Protein AF-A0A7S3KEE6-F1 (afdb_monomer_lite)

Organism: Euplotes crassus (NCBI:txid5936)

Sequence (171 aa):
MSDDPKAPPGLKLVFRTSGEILPNNDRTEKLMEIRLQEEARRKKEEEEKAILQEKEKKEKRKRDENKQRDKEQKEKMKAEEERKAILEKEERSRLKGKTNIISERLQKDISPSQYSLSGIEFDTKNIEIICIDLIKNQSLRCLHISRKRLTDKEGELLAKMLNKNVNLLKL

Foldseek 3Di:
DDDDDDDDPPPPPPPPPPDPPDPPDPVVVVVVVVVVVVVVVVVVVVVVVVVVVVVVVVVVVVVVVVVVVVVVVVVVVVVVVVVVVVVVVVVLVVLVVVLVVLLVCLQVLVDAQAEEPPPRADDLVSLLSNLVSQLPHQRHAEYHDPDYPDDPSSVVSNVVSVVRHPRHNYD

Secondary structure (DSSP, 8-state):
-------------------------HHHHHHHHHHHHHHHHHHHHHHHHHHHHHHHHHHHHHHHHHHHHHHHHHHHHHHHHHHHHHHHHHHHHHHHHHHHHHHHHHHTT---SEEE-TTPPPPHHHHHHHHHHHHH-SS--EEE--S----HHHHHHHHHHHHH-SS--B-

InterPro domains:
  IPR032675 Leucine-rich repeat domain superfamily [G3DSA:3.80.10.10] (97-171)

pLDDT: mean 77.75, std 12.55, range [43.31, 90.31]

Structure (mmCIF, N/CA/C/O backbone):
data_AF-A0A7S3KEE6-F1
#
_entry.id   AF-A0A7S3KEE6-F1
#
loop_
_atom_site.group_PDB
_atom_site.id
_atom_site.type_symbol
_atom_site.label_atom_id
_atom_site.label_alt_id
_atom_site.label_comp_id
_atom_site.label_asym_id
_atom_site.label_entity_id
_atom_site.label_seq_id
_atom_site.pdbx_PDB_ins_code
_atom_site.Cartn_x
_atom_site.Cartn_y
_atom_site.Cartn_z
_atom_site.occupancy
_atom_site.B_iso_or_equiv
_atom_site.auth_seq_id
_atom_site.auth_comp_id
_atom_site.auth_asym_id
_atom_site.auth_atom_id
_atom_site.pdbx_PDB_model_num
ATOM 1 N N . MET A 1 1 ? -18.437 -55.994 80.028 1.00 48.50 1 MET A N 1
ATOM 2 C CA . MET A 1 1 ? -17.452 -55.027 80.552 1.00 48.50 1 MET A CA 1
ATOM 3 C C . MET A 1 1 ? -17.116 -54.117 79.383 1.00 48.50 1 MET A C 1
ATOM 5 O O . MET A 1 1 ? -16.603 -54.620 78.400 1.00 48.50 1 MET A O 1
ATOM 9 N N . SER A 1 2 ? -17.547 -52.866 79.329 1.00 43.31 2 SER A N 1
ATOM 10 C CA . SER A 1 2 ? -17.701 -51.941 80.447 1.00 43.31 2 SER A CA 1
ATOM 11 C C . SER A 1 2 ? -18.854 -50.977 80.191 1.00 43.31 2 SER A C 1
ATOM 13 O O . SER A 1 2 ? -18.960 -50.396 79.112 1.00 43.31 2 SER A O 1
ATOM 15 N N . ASP A 1 3 ? -19.708 -50.874 81.202 1.00 48.44 3 ASP A N 1
ATOM 16 C CA . ASP A 1 3 ? -20.612 -49.762 81.454 1.00 48.44 3 ASP A CA 1
ATOM 17 C C . ASP A 1 3 ? -19.824 -48.464 81.644 1.00 48.44 3 ASP A C 1
ATOM 19 O O . ASP A 1 3 ? -18.768 -48.494 82.271 1.00 48.44 3 ASP A O 1
ATOM 23 N N . ASP A 1 4 ? -20.364 -47.351 81.142 1.00 51.56 4 ASP A N 1
ATOM 24 C CA . ASP A 1 4 ? -20.223 -46.013 81.732 1.00 51.56 4 ASP A CA 1
ATOM 25 C C . ASP A 1 4 ? -21.237 -45.030 81.089 1.00 51.56 4 ASP A C 1
ATOM 27 O O . ASP A 1 4 ? -21.803 -45.318 80.031 1.00 51.56 4 ASP A O 1
ATOM 31 N N . PRO A 1 5 ? -21.605 -43.924 81.766 1.00 51.41 5 PRO A N 1
ATOM 32 C CA . PRO A 1 5 ? -22.959 -43.785 82.296 1.00 51.41 5 PRO A CA 1
ATOM 33 C C . PRO A 1 5 ? -23.892 -42.870 81.492 1.00 51.41 5 PRO A C 1
ATOM 35 O O . PRO A 1 5 ? -23.514 -41.898 80.839 1.00 51.41 5 PRO A O 1
ATOM 38 N N . LYS A 1 6 ? -25.183 -43.169 81.639 1.00 51.03 6 LYS A N 1
ATOM 39 C CA . LYS A 1 6 ? -26.331 -42.445 81.093 1.00 51.03 6 LYS A CA 1
ATOM 40 C C . LYS A 1 6 ? -26.494 -41.099 81.817 1.00 51.03 6 LYS A C 1
ATOM 42 O O . LYS A 1 6 ? -26.964 -41.056 82.951 1.00 51.03 6 LYS A O 1
ATOM 47 N N . ALA A 1 7 ? -26.111 -40.002 81.163 1.00 52.34 7 ALA A N 1
ATOM 48 C CA . ALA A 1 7 ? -26.390 -38.647 81.640 1.00 52.34 7 ALA A CA 1
ATOM 49 C C . ALA A 1 7 ? -27.915 -38.382 81.681 1.00 52.34 7 ALA A C 1
ATOM 51 O O . ALA A 1 7 ? -28.637 -38.845 80.789 1.00 52.34 7 ALA A O 1
ATOM 52 N N . PRO A 1 8 ? -28.437 -37.659 82.690 1.00 61.47 8 PRO A N 1
ATOM 53 C CA . PRO A 1 8 ? -29.868 -37.407 82.817 1.00 61.47 8 PRO A CA 1
ATOM 54 C C . PRO A 1 8 ? -30.363 -36.474 81.699 1.00 61.47 8 PRO A C 1
ATOM 56 O O . PRO A 1 8 ? -29.618 -35.597 81.250 1.00 61.47 8 PRO A O 1
ATOM 59 N N . PRO A 1 9 ? -31.619 -36.621 81.239 1.00 56.53 9 PRO A N 1
ATOM 60 C CA . PRO A 1 9 ? -32.180 -35.748 80.221 1.00 56.53 9 PRO A CA 1
ATOM 61 C C . PRO A 1 9 ? -32.365 -34.350 80.814 1.00 56.53 9 PRO A C 1
ATOM 63 O O . PRO A 1 9 ? -33.313 -34.084 81.551 1.00 56.53 9 PRO A O 1
ATOM 66 N N . GLY A 1 10 ? -31.434 -33.450 80.498 1.00 49.75 10 GLY A N 1
ATOM 67 C CA . GLY A 1 10 ? -31.585 -32.030 80.774 1.00 49.75 10 GLY A CA 1
ATOM 68 C C . GLY A 1 10 ? -32.871 -31.526 80.125 1.00 49.75 10 GLY A C 1
ATOM 69 O O . GLY A 1 10 ? -33.064 -31.676 78.916 1.00 49.75 10 GLY A O 1
ATOM 70 N N . LEU A 1 11 ? -33.756 -30.948 80.937 1.00 52.84 11 LEU A N 1
ATOM 71 C CA . LEU A 1 11 ? -34.915 -30.195 80.476 1.00 52.84 11 LEU A CA 1
ATOM 72 C C . LEU A 1 11 ? -34.445 -29.141 79.467 1.00 52.84 11 LEU A C 1
ATOM 74 O O . LEU A 1 11 ? -33.905 -28.100 79.839 1.00 52.84 11 LEU A O 1
ATOM 78 N N . LYS A 1 12 ? -34.664 -29.398 78.174 1.00 50.34 12 LYS A N 1
ATOM 79 C CA . LYS A 1 12 ? -34.646 -28.342 77.163 1.00 50.34 12 LYS A CA 1
ATOM 80 C C . LYS A 1 12 ? -35.827 -27.432 77.475 1.00 50.34 12 LYS A C 1
ATOM 82 O O . LYS A 1 12 ? -36.959 -27.729 77.100 1.00 50.34 12 LYS A O 1
ATOM 87 N N . LEU A 1 13 ? -35.554 -26.344 78.189 1.00 50.16 13 LEU A N 1
ATOM 88 C CA . LEU A 1 13 ? -36.435 -25.188 78.291 1.00 50.16 13 LEU A CA 1
ATOM 89 C C . LEU A 1 13 ? -36.645 -24.645 76.877 1.00 50.16 13 LEU A C 1
ATOM 91 O O . LEU A 1 13 ? -35.890 -23.815 76.377 1.00 50.16 13 LEU A O 1
ATOM 95 N N . VAL A 1 14 ? -37.674 -25.159 76.207 1.00 51.47 14 VAL A N 1
ATOM 96 C CA . VAL A 1 14 ? -38.258 -24.503 75.047 1.00 51.47 14 VAL A CA 1
ATOM 97 C C . VAL A 1 14 ? -38.991 -23.298 75.615 1.00 51.47 14 VAL A C 1
ATOM 99 O O . VAL A 1 14 ? -40.169 -23.381 75.962 1.00 51.47 14 VAL A O 1
ATOM 102 N N . PHE A 1 15 ? -38.275 -22.187 75.775 1.00 43.44 15 PHE A N 1
ATOM 103 C CA . PHE A 1 15 ? -38.909 -20.888 75.924 1.00 43.44 15 PHE A CA 1
ATOM 104 C C . PHE A 1 15 ? -39.706 -20.655 74.641 1.00 43.44 15 PHE A C 1
ATOM 106 O O . PHE A 1 15 ? -39.185 -20.173 73.638 1.00 43.44 15 PHE A O 1
ATOM 113 N N . ARG A 1 16 ? -40.977 -21.068 74.649 1.00 45.03 16 ARG A N 1
ATOM 114 C CA . ARG A 1 16 ? -41.962 -20.522 73.727 1.00 45.03 16 ARG A CA 1
ATOM 115 C C . ARG A 1 16 ? -41.969 -19.039 74.033 1.00 45.03 16 ARG A C 1
ATOM 117 O O . ARG A 1 16 ? -42.389 -18.650 75.119 1.00 45.03 16 ARG A O 1
ATOM 124 N N . THR A 1 17 ? -41.439 -18.243 73.113 1.00 53.00 17 THR A N 1
ATOM 125 C CA . THR A 1 17 ? -41.636 -16.799 73.094 1.00 53.00 17 THR A CA 1
ATOM 126 C C . THR A 1 17 ? -43.131 -16.580 73.231 1.00 53.00 17 THR A C 1
ATOM 128 O O . THR A 1 17 ? -43.895 -16.876 72.312 1.00 53.00 17 THR A O 1
ATOM 131 N N . SER A 1 18 ? -43.551 -16.195 74.430 1.00 48.91 18 SER A N 1
ATOM 132 C CA . SER A 1 18 ? -44.905 -15.783 74.730 1.00 48.91 18 SER A CA 1
ATOM 133 C C . SER A 1 18 ? -45.191 -14.616 73.802 1.00 48.91 18 SER A C 1
ATOM 135 O O . SER A 1 18 ? -44.702 -13.512 74.031 1.00 48.91 18 SER A O 1
ATOM 137 N N . GLY A 1 19 ? -45.899 -14.890 72.706 1.00 52.66 19 GLY A N 1
ATOM 138 C CA . GLY A 1 19 ? -46.503 -13.836 71.914 1.00 52.66 19 GLY A CA 1
ATOM 139 C C . GLY A 1 19 ? -47.363 -13.038 72.877 1.00 52.66 19 GLY A C 1
ATOM 140 O O . GLY A 1 19 ? -48.195 -13.622 73.571 1.00 52.66 19 GLY A O 1
ATOM 141 N N . GLU A 1 20 ? -47.089 -11.743 72.995 1.00 52.56 20 GLU A N 1
ATOM 142 C CA . GLU A 1 20 ? -47.933 -10.814 73.731 1.00 52.56 20 GLU A CA 1
ATOM 143 C C . GLU A 1 20 ? -49.353 -10.944 73.169 1.00 52.56 20 GLU A C 1
ATOM 145 O O . GLU A 1 20 ? -49.656 -10.442 72.086 1.00 52.56 20 GLU A O 1
ATOM 150 N N . ILE A 1 21 ? -50.219 -11.682 73.868 1.00 57.97 21 ILE A N 1
ATOM 151 C CA . ILE A 1 21 ? -51.639 -11.740 73.536 1.00 57.97 21 ILE A CA 1
ATOM 152 C C . ILE A 1 21 ? -52.213 -10.415 74.019 1.00 57.97 21 ILE A C 1
ATOM 154 O O . ILE A 1 21 ? -52.554 -10.230 75.187 1.00 57.97 21 ILE A O 1
ATOM 158 N N . LEU A 1 22 ? -52.215 -9.465 73.096 1.00 56.94 22 LEU A N 1
ATOM 159 C CA . LEU A 1 22 ? -52.848 -8.168 73.225 1.00 56.94 22 LEU A CA 1
ATOM 160 C C . LEU A 1 22 ? -54.359 -8.367 73.486 1.00 56.94 22 LEU A C 1
ATOM 162 O O . LEU A 1 22 ? -54.984 -9.184 72.810 1.00 56.94 22 LEU A O 1
ATOM 166 N N . PRO A 1 23 ? -54.969 -7.657 74.453 1.00 57.62 23 PRO A N 1
ATOM 167 C CA . PRO A 1 23 ? -56.402 -7.769 74.719 1.00 57.62 23 PRO A CA 1
ATOM 168 C C . PRO A 1 23 ? -57.221 -7.350 73.483 1.00 57.62 23 PRO A C 1
ATOM 170 O O . PRO A 1 23 ? -56.927 -6.314 72.878 1.00 57.62 23 PRO A O 1
ATOM 173 N N . ASN A 1 24 ? -58.237 -8.148 73.118 1.00 57.09 24 ASN A N 1
ATOM 174 C CA . ASN A 1 24 ? -59.149 -7.927 71.982 1.00 57.09 24 ASN A CA 1
ATOM 175 C C . ASN A 1 24 ? -60.026 -6.680 72.204 1.00 57.09 24 ASN A C 1
ATOM 177 O O . ASN A 1 24 ? -61.178 -6.785 72.612 1.00 57.09 24 ASN A O 1
ATOM 181 N N . ASN A 1 25 ? -59.458 -5.504 71.950 1.00 65.62 25 ASN A N 1
ATOM 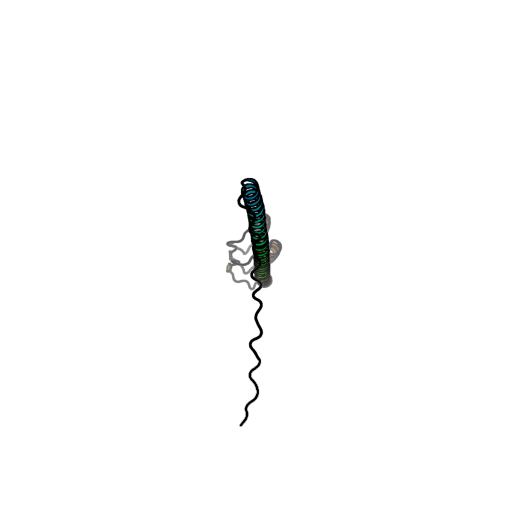182 C CA . ASN A 1 25 ? -60.138 -4.213 71.902 1.00 65.62 25 ASN A CA 1
ATOM 183 C C . ASN A 1 25 ? -59.865 -3.566 70.532 1.00 65.62 25 ASN A C 1
ATOM 185 O O . ASN A 1 25 ? -58.762 -3.698 69.999 1.00 65.62 25 ASN A O 1
ATOM 189 N N . ASP A 1 26 ? -60.801 -2.768 70.008 1.00 65.75 26 ASP A N 1
ATOM 190 C CA . ASP A 1 26 ? -60.683 -2.071 68.704 1.00 65.75 26 ASP A CA 1
ATOM 191 C C . ASP A 1 26 ? -59.389 -1.244 68.553 1.00 65.75 26 ASP A C 1
ATOM 193 O O . ASP A 1 26 ? -58.887 -0.983 67.458 1.00 65.75 26 ASP A O 1
ATOM 197 N N . ARG A 1 27 ? -58.831 -0.791 69.680 1.00 61.06 27 ARG A N 1
ATOM 198 C CA . ARG A 1 27 ? -57.597 0.002 69.739 1.00 61.06 27 ARG A CA 1
ATOM 199 C C . ARG A 1 27 ? -56.352 -0.833 69.430 1.00 61.06 27 ARG A C 1
ATOM 201 O O . ARG A 1 27 ? -55.376 -0.298 68.911 1.00 61.06 27 ARG A O 1
ATOM 208 N N . THR A 1 28 ? -56.389 -2.120 69.751 1.00 63.25 28 THR A N 1
ATOM 209 C CA . THR A 1 28 ? -55.297 -3.078 69.573 1.00 63.25 28 THR A CA 1
ATOM 210 C C . THR A 1 28 ? -55.276 -3.657 68.161 1.00 63.25 28 THR A C 1
ATOM 212 O O . THR A 1 28 ? -54.200 -3.860 67.601 1.00 63.25 28 THR A O 1
ATOM 215 N N . GLU A 1 29 ? -56.450 -3.804 67.547 1.00 67.94 29 GLU A N 1
ATOM 216 C CA . GLU A 1 29 ? -56.614 -4.197 66.144 1.00 67.94 29 GLU A CA 1
ATOM 217 C C . GLU A 1 29 ? -56.067 -3.115 65.193 1.00 67.94 29 GLU A C 1
ATOM 219 O O . GLU A 1 29 ? -55.221 -3.398 64.344 1.00 67.94 29 GLU A O 1
ATOM 224 N N . LYS A 1 30 ? -56.397 -1.839 65.450 1.00 72.00 30 LYS A N 1
ATOM 225 C CA . LYS A 1 30 ? -55.816 -0.689 64.727 1.00 72.00 30 LYS A CA 1
ATOM 226 C C . LYS A 1 30 ? -54.298 -0.576 64.891 1.00 72.00 30 LYS A C 1
ATOM 228 O O . LYS A 1 30 ? -53.603 -0.181 63.959 1.00 72.00 30 LYS A O 1
ATOM 233 N N . LEU A 1 31 ? -53.759 -0.916 66.066 1.00 69.44 31 LEU A N 1
ATOM 234 C CA . LEU A 1 31 ? -52.312 -0.887 66.309 1.00 69.44 31 LEU A CA 1
ATOM 235 C C . 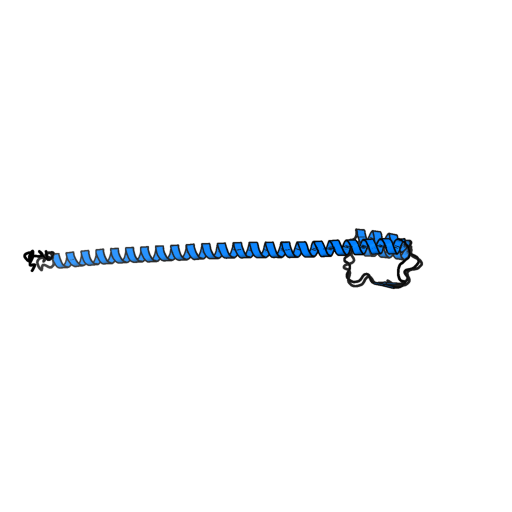LEU A 1 31 ? -51.579 -1.988 65.524 1.00 69.44 31 LEU A C 1
ATOM 237 O O . 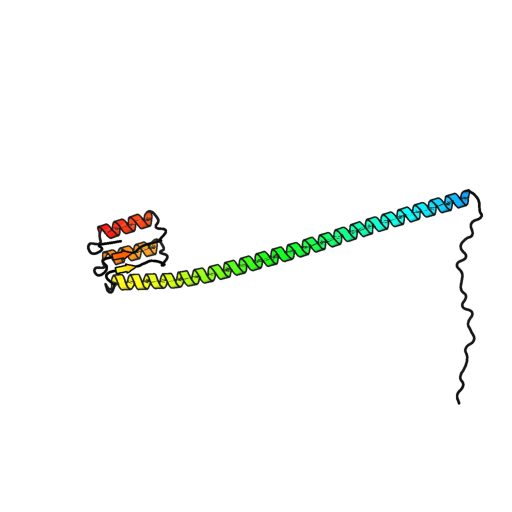LEU A 1 31 ? -50.465 -1.765 65.046 1.00 69.44 31 LEU A O 1
ATOM 241 N N . MET A 1 32 ? -52.201 -3.165 65.384 1.00 70.25 32 MET A N 1
ATOM 242 C CA . MET A 1 32 ? -51.673 -4.252 64.561 1.00 70.25 32 MET A CA 1
ATOM 243 C C . MET A 1 32 ? -51.755 -3.938 63.067 1.00 70.25 32 MET A C 1
ATOM 245 O O . MET A 1 32 ? -50.773 -4.177 62.374 1.00 70.25 32 MET A O 1
ATOM 249 N N . GLU A 1 33 ? -52.842 -3.336 62.574 1.00 77.81 33 GLU A N 1
ATOM 250 C CA . GLU A 1 33 ? -52.929 -2.894 61.172 1.00 77.81 33 GLU A CA 1
ATOM 251 C C . GLU A 1 33 ? -51.861 -1.855 60.816 1.00 77.81 33 GLU A C 1
ATOM 253 O O . GLU A 1 33 ? -51.233 -1.958 59.762 1.00 77.81 33 GLU A O 1
ATOM 258 N N . ILE A 1 34 ? -51.601 -0.888 61.703 1.00 80.75 34 ILE A N 1
ATOM 259 C CA . ILE A 1 34 ? -50.546 0.115 61.496 1.00 80.75 34 ILE A CA 1
ATOM 260 C C . ILE A 1 34 ? -49.170 -0.558 61.431 1.00 80.75 34 ILE A C 1
ATOM 262 O O . ILE A 1 34 ? -48.403 -0.275 60.513 1.00 80.75 34 ILE A O 1
ATOM 266 N N . ARG A 1 35 ? -48.868 -1.490 62.349 1.00 76.38 35 ARG A N 1
ATOM 267 C CA . ARG A 1 35 ? -47.609 -2.258 62.317 1.00 76.38 35 ARG A CA 1
ATOM 268 C C . ARG A 1 35 ? -47.481 -3.084 61.041 1.00 76.38 35 ARG A C 1
ATOM 270 O O . ARG A 1 35 ? -46.420 -3.073 60.428 1.00 76.38 35 ARG A O 1
ATOM 277 N N . LEU A 1 36 ? -48.557 -3.743 60.612 1.00 79.44 36 LEU A N 1
ATOM 278 C CA . LEU A 1 36 ? -48.572 -4.560 59.399 1.00 79.44 36 LEU A CA 1
ATOM 279 C C . LEU A 1 36 ? -48.360 -3.703 58.138 1.00 79.44 36 LEU A C 1
ATOM 281 O O . LEU A 1 36 ? -47.628 -4.102 57.232 1.00 79.44 36 LEU A O 1
ATOM 285 N N . GLN A 1 37 ? -48.950 -2.503 58.083 1.00 80.44 37 GLN A N 1
ATOM 286 C CA . GLN A 1 37 ? -48.739 -1.545 56.992 1.00 80.44 37 GLN A CA 1
ATOM 287 C C . GLN A 1 37 ? -47.321 -0.963 56.984 1.00 80.44 37 GLN A C 1
ATOM 289 O O . GLN A 1 37 ? -46.742 -0.779 55.910 1.00 80.44 37 GLN A O 1
ATOM 294 N N . GLU A 1 38 ? -46.744 -0.686 58.154 1.00 79.62 38 GLU A N 1
ATOM 295 C CA . GLU A 1 38 ? -45.380 -0.170 58.271 1.00 79.62 38 GLU A CA 1
ATOM 296 C C . GLU A 1 38 ? -44.340 -1.235 57.878 1.00 79.62 38 GLU A C 1
ATOM 298 O O . GLU A 1 38 ? -43.403 -0.943 57.132 1.00 79.62 38 GLU A O 1
ATOM 303 N N . GLU A 1 39 ? -44.546 -2.495 58.278 1.00 78.06 39 GLU A N 1
ATOM 304 C CA . GLU A 1 39 ? -43.719 -3.633 57.854 1.00 78.06 39 GLU A CA 1
ATOM 305 C C . GLU A 1 39 ? -43.847 -3.904 56.348 1.00 78.06 39 GLU A C 1
ATOM 307 O O . GLU A 1 39 ? -42.847 -4.150 55.669 1.00 78.06 39 GLU A O 1
ATOM 312 N N . ALA A 1 40 ? -45.062 -3.799 55.797 1.00 81.75 40 ALA A N 1
ATOM 313 C CA . ALA A 1 40 ? -45.300 -3.939 54.364 1.00 81.75 40 ALA A CA 1
ATOM 314 C C . ALA A 1 40 ? -44.656 -2.805 53.546 1.00 81.75 40 ALA A C 1
ATOM 316 O O . ALA A 1 40 ? -44.141 -3.063 52.457 1.00 81.75 40 ALA A O 1
ATOM 317 N N . ARG A 1 41 ? -44.636 -1.562 54.055 1.00 82.06 41 ARG A N 1
ATOM 318 C CA . ARG A 1 41 ? -43.893 -0.453 53.425 1.00 82.06 41 ARG A CA 1
ATOM 319 C C . ARG A 1 41 ? -42.389 -0.684 53.474 1.00 82.06 41 ARG A C 1
ATOM 321 O O . ARG A 1 41 ? -41.741 -0.540 52.442 1.00 82.06 41 ARG A O 1
ATOM 328 N N . ARG A 1 42 ? -41.842 -1.101 54.620 1.00 84.12 42 ARG A N 1
ATOM 329 C CA . ARG A 1 42 ? -40.405 -1.395 54.750 1.00 84.12 42 ARG A CA 1
ATOM 330 C C . ARG A 1 42 ? -39.953 -2.522 53.823 1.00 84.12 42 ARG A C 1
ATOM 332 O O . ARG A 1 42 ? -38.948 -2.356 53.140 1.00 84.12 42 ARG A O 1
ATOM 339 N N . LYS A 1 43 ? -40.720 -3.614 53.722 1.00 83.31 43 LYS A N 1
ATOM 340 C CA . LYS A 1 43 ? -40.419 -4.710 52.782 1.00 83.31 43 LYS A CA 1
ATOM 341 C C . LYS A 1 43 ? -40.446 -4.259 51.321 1.00 83.31 43 LYS A C 1
ATOM 343 O O . LYS A 1 43 ? -39.545 -4.617 50.572 1.00 83.31 43 LYS A O 1
ATOM 348 N N . LYS A 1 44 ? -41.425 -3.437 50.923 1.00 84.31 44 LYS A N 1
ATOM 349 C CA . LYS A 1 44 ? -41.487 -2.883 49.558 1.00 84.31 44 LYS A CA 1
ATOM 350 C C . LYS A 1 44 ? -40.303 -1.962 49.248 1.00 84.31 44 LYS A C 1
ATOM 352 O O . LYS A 1 44 ? -39.733 -2.057 48.167 1.00 84.31 44 LYS A O 1
ATOM 357 N N . GLU A 1 45 ? -39.905 -1.110 50.193 1.00 84.31 45 GLU A N 1
ATOM 358 C CA . GLU A 1 45 ? -38.747 -0.220 50.029 1.00 84.31 45 GLU A CA 1
ATOM 359 C C . GLU A 1 45 ? -37.412 -0.989 49.975 1.00 84.31 45 GLU A C 1
ATOM 361 O O . GLU A 1 45 ? -36.504 -0.597 49.239 1.00 84.31 45 GLU A O 1
ATOM 366 N N . GLU A 1 46 ? -37.271 -2.089 50.722 1.00 84.31 46 GLU A N 1
ATOM 367 C CA . GLU A 1 46 ? -36.103 -2.975 50.630 1.00 84.31 46 GLU A CA 1
ATOM 368 C C . GLU A 1 46 ? -36.062 -3.760 49.314 1.00 84.31 46 GLU A C 1
ATOM 370 O O . GLU A 1 46 ? -34.999 -3.836 48.695 1.00 84.31 46 GLU A O 1
ATOM 375 N N . GLU A 1 47 ? -37.196 -4.286 48.842 1.00 83.81 47 GLU A N 1
ATOM 376 C CA . GLU A 1 47 ? -37.279 -4.958 47.539 1.00 83.81 47 GLU A CA 1
ATOM 377 C C . GLU A 1 47 ? -36.970 -3.999 46.383 1.00 83.81 47 GLU A C 1
ATOM 379 O O . GLU A 1 47 ? -36.179 -4.341 45.502 1.00 83.81 47 GLU A O 1
ATOM 384 N N . GLU A 1 48 ? -37.499 -2.770 46.395 1.00 83.75 48 GLU A N 1
ATOM 385 C CA . GLU A 1 48 ? -37.163 -1.767 45.376 1.00 83.75 48 GLU A CA 1
ATOM 386 C C . GLU A 1 48 ? -35.673 -1.408 45.387 1.00 83.75 48 GLU A C 1
ATOM 388 O O . GLU A 1 48 ? -35.047 -1.327 44.324 1.00 83.75 48 GLU A O 1
ATOM 393 N N . LYS A 1 49 ? -35.067 -1.250 46.572 1.00 86.31 49 LYS A N 1
ATOM 394 C CA . LYS A 1 49 ? -33.621 -1.002 46.696 1.00 86.31 49 LYS A CA 1
ATOM 395 C C . LYS A 1 49 ? -32.797 -2.186 46.196 1.00 86.31 49 LYS A C 1
ATOM 397 O O . LYS A 1 49 ? -31.799 -1.968 45.507 1.00 86.31 49 LYS A O 1
ATOM 402 N N . ALA A 1 50 ? -33.206 -3.420 46.487 1.00 86.75 50 ALA A N 1
ATOM 403 C CA . ALA A 1 50 ? -32.528 -4.619 46.002 1.00 86.75 50 ALA A CA 1
ATOM 404 C C . ALA A 1 50 ? -32.600 -4.728 44.470 1.00 86.75 50 ALA A C 1
ATOM 406 O O . ALA A 1 50 ? -31.576 -4.941 43.817 1.00 86.75 50 ALA A O 1
ATOM 407 N N . ILE A 1 51 ? -33.776 -4.484 43.881 1.00 88.38 51 ILE A N 1
ATOM 408 C CA . ILE A 1 51 ? -33.981 -4.500 42.425 1.00 88.38 51 ILE A CA 1
ATOM 409 C C . ILE A 1 51 ? -33.152 -3.405 41.742 1.00 88.38 51 ILE A C 1
ATOM 411 O O . ILE A 1 51 ? -32.540 -3.651 40.697 1.00 88.38 51 ILE A O 1
ATOM 415 N N . LEU A 1 52 ? -33.098 -2.200 42.319 1.00 86.38 52 LEU A N 1
ATOM 416 C CA . LEU A 1 52 ? -32.308 -1.096 41.775 1.00 86.38 52 LEU A CA 1
ATOM 417 C C . LEU A 1 52 ? -30.803 -1.404 41.821 1.00 86.38 52 LEU A C 1
ATOM 419 O O . LEU A 1 52 ? -30.113 -1.241 40.813 1.00 86.38 52 LEU A O 1
ATOM 423 N N . GLN A 1 53 ? -30.303 -1.931 42.943 1.00 85.19 53 GLN A N 1
ATOM 424 C CA . GLN A 1 53 ? -28.899 -2.333 43.081 1.00 85.19 53 GLN A CA 1
ATOM 425 C C . GLN A 1 53 ? -28.522 -3.490 42.144 1.00 85.19 53 GLN A C 1
ATOM 427 O O . GLN A 1 53 ? -27.411 -3.519 41.607 1.00 85.19 53 GLN A O 1
ATOM 432 N N . GLU A 1 54 ? -29.424 -4.448 41.920 1.00 87.56 54 GLU A N 1
ATOM 433 C CA . GLU A 1 54 ? -29.186 -5.552 40.991 1.00 87.56 54 GLU A CA 1
ATOM 434 C C . GLU A 1 54 ? -29.142 -5.070 39.533 1.00 87.56 54 GLU A C 1
ATOM 436 O O . GLU A 1 54 ? -28.257 -5.481 38.772 1.00 87.56 54 GLU A O 1
ATOM 441 N N . LYS A 1 55 ? -30.038 -4.149 39.147 1.00 90.19 55 LYS A N 1
ATOM 442 C CA . LYS A 1 55 ? -30.016 -3.502 37.825 1.00 90.19 55 LYS A CA 1
ATOM 443 C C . LYS A 1 55 ? -28.712 -2.737 37.600 1.00 90.19 55 LYS A C 1
ATOM 445 O O . LYS A 1 55 ? -28.083 -2.929 36.561 1.00 90.19 55 LYS A O 1
ATOM 450 N N . GLU A 1 56 ? -28.258 -1.954 38.577 1.00 87.00 56 GLU A N 1
ATOM 451 C CA . GLU A 1 56 ? -27.026 -1.162 38.458 1.00 87.00 56 GLU A CA 1
ATOM 452 C C . GLU A 1 56 ? -25.770 -2.051 38.347 1.00 87.00 56 GLU A C 1
ATOM 454 O O . GLU A 1 56 ? -24.881 -1.797 37.529 1.00 87.00 56 GLU A O 1
ATOM 459 N N . LYS A 1 57 ? -25.713 -3.158 39.105 1.00 87.62 57 LYS A N 1
ATOM 460 C CA . LYS A 1 57 ? -24.630 -4.156 39.002 1.00 87.62 57 LYS A CA 1
ATOM 461 C C . LYS A 1 57 ? -24.628 -4.868 37.648 1.00 87.62 57 LYS A C 1
ATOM 463 O O . LYS A 1 57 ? -23.558 -5.070 37.071 1.00 87.62 57 LYS A O 1
ATOM 468 N N . LYS A 1 58 ? -25.802 -5.242 37.123 1.00 87.94 58 LYS A N 1
ATOM 469 C CA . LYS A 1 58 ? -25.936 -5.845 35.785 1.00 87.94 58 LYS A CA 1
ATOM 470 C C . LYS A 1 58 ? -25.513 -4.873 34.684 1.00 87.94 58 LYS A C 1
ATOM 472 O O . LYS A 1 58 ? -24.848 -5.290 33.738 1.00 87.94 58 LYS A O 1
ATOM 477 N N . GLU A 1 59 ? -25.854 -3.592 34.805 1.00 87.94 59 GLU A N 1
ATOM 478 C CA . GLU A 1 59 ? -25.476 -2.583 33.813 1.00 87.94 59 GLU A CA 1
ATOM 479 C C . GLU A 1 59 ? -23.968 -2.292 33.825 1.00 87.94 59 GLU A C 1
ATOM 481 O O . GLU A 1 59 ? -23.352 -2.235 32.759 1.00 87.94 59 GLU A O 1
ATOM 486 N N . LYS A 1 60 ? -23.345 -2.197 35.011 1.00 88.62 60 LYS A N 1
ATOM 487 C CA . LYS A 1 60 ? -21.881 -2.063 35.140 1.00 88.62 60 LYS A CA 1
ATOM 488 C C . LYS A 1 60 ? -21.144 -3.233 34.485 1.00 88.62 60 LYS A C 1
ATOM 490 O O . LYS A 1 60 ? -20.295 -2.995 33.633 1.00 88.62 60 LYS A O 1
ATOM 495 N N . ARG A 1 61 ? -21.545 -4.480 34.770 1.00 86.81 61 ARG A N 1
ATOM 496 C CA . ARG A 1 61 ? -20.946 -5.678 34.145 1.00 86.81 61 ARG A CA 1
ATOM 497 C C . ARG A 1 61 ? -21.041 -5.654 32.618 1.00 86.81 61 ARG A C 1
ATOM 499 O O . ARG A 1 61 ? -20.041 -5.882 31.949 1.00 86.81 61 ARG A O 1
ATOM 506 N N . LYS A 1 62 ? -22.207 -5.302 32.062 1.00 87.75 62 LYS A N 1
ATOM 507 C CA . LYS A 1 62 ? -22.386 -5.185 30.603 1.00 87.75 62 LYS A CA 1
ATOM 508 C C . LYS A 1 62 ? -21.509 -4.092 29.987 1.00 87.75 62 LYS A C 1
ATOM 510 O O . LYS A 1 62 ? -20.967 -4.283 28.900 1.00 87.75 62 LYS A O 1
ATOM 515 N N . ARG A 1 63 ? -21.362 -2.943 30.658 1.00 86.00 63 ARG A N 1
ATOM 516 C CA . ARG A 1 63 ? -20.484 -1.856 30.191 1.00 86.00 63 ARG A CA 1
ATOM 517 C C . ARG A 1 63 ? -19.017 -2.275 30.200 1.00 86.00 63 ARG A C 1
ATOM 519 O O . ARG A 1 63 ? -18.299 -1.925 29.266 1.00 86.00 63 ARG A O 1
ATOM 526 N N . ASP A 1 64 ? -18.583 -3.012 31.215 1.00 86.19 64 ASP A N 1
ATOM 527 C CA . ASP A 1 64 ? -17.198 -3.473 31.325 1.00 86.19 64 ASP A CA 1
ATOM 528 C C . ASP A 1 64 ? -16.883 -4.564 30.288 1.00 86.19 64 ASP A C 1
ATOM 530 O O . ASP A 1 64 ? -15.871 -4.463 29.594 1.00 86.19 64 ASP A O 1
ATOM 534 N N . GLU A 1 65 ? -17.793 -5.522 30.073 1.00 88.25 65 GLU A N 1
ATOM 535 C CA . GLU A 1 65 ? -17.667 -6.537 29.016 1.00 88.25 65 GLU A CA 1
ATOM 536 C C . GLU A 1 65 ? -17.609 -5.918 27.612 1.00 88.25 65 GLU A C 1
ATOM 538 O O . GLU A 1 65 ? -16.743 -6.283 26.815 1.00 88.25 65 GLU A O 1
ATOM 543 N N . ASN A 1 66 ? -18.481 -4.950 27.304 1.00 87.62 66 ASN A N 1
ATOM 544 C CA . ASN A 1 66 ? -18.447 -4.265 26.008 1.00 87.62 66 ASN A CA 1
ATOM 545 C C . ASN A 1 66 ? -17.149 -3.471 25.819 1.00 87.62 66 ASN A C 1
ATOM 547 O O . ASN A 1 66 ? -16.518 -3.577 24.771 1.00 87.62 66 ASN A O 1
ATOM 551 N N . LYS A 1 67 ? -16.683 -2.745 26.845 1.00 90.06 67 LYS A N 1
ATOM 552 C CA . LYS A 1 67 ? -15.395 -2.033 26.781 1.00 90.06 67 LYS A CA 1
ATOM 553 C C . LYS A 1 67 ? -14.220 -2.980 26.552 1.00 90.06 67 LYS A C 1
ATOM 555 O O . LYS A 1 67 ? -13.264 -2.600 25.878 1.00 90.06 67 LYS A O 1
ATOM 560 N N . GLN A 1 68 ? -14.257 -4.176 27.132 1.00 88.38 68 GLN A N 1
ATOM 561 C CA . GLN A 1 68 ? -13.194 -5.163 26.969 1.00 88.38 68 GLN A CA 1
ATOM 562 C C . GLN A 1 68 ? -13.204 -5.765 25.559 1.00 88.38 68 GLN A C 1
ATOM 564 O O . GLN A 1 68 ? -12.156 -5.811 24.917 1.00 88.38 68 GLN A O 1
ATOM 569 N N . ARG A 1 69 ? -14.386 -6.088 25.020 1.00 88.75 69 ARG A N 1
ATOM 570 C CA . ARG A 1 69 ? -14.544 -6.535 23.625 1.00 88.75 69 ARG A CA 1
ATOM 571 C C . ARG A 1 69 ? -14.094 -5.479 22.618 1.00 88.75 69 ARG A C 1
ATOM 573 O O . ARG A 1 69 ? -13.378 -5.811 21.677 1.00 88.75 69 ARG A O 1
ATOM 580 N N . ASP A 1 70 ? -14.444 -4.213 22.837 1.00 84.94 70 ASP A N 1
ATOM 581 C CA . ASP A 1 70 ? -14.036 -3.113 21.957 1.00 84.94 70 ASP A CA 1
ATOM 582 C C . ASP A 1 70 ? -12.514 -2.909 21.961 1.00 84.94 70 ASP A C 1
ATOM 584 O O . ASP A 1 70 ? -11.917 -2.608 20.924 1.00 84.94 70 ASP A O 1
ATOM 588 N N . LYS A 1 71 ? -11.866 -3.078 23.123 1.00 90.00 71 LYS A N 1
ATOM 589 C CA . LYS A 1 71 ? -10.401 -3.026 23.236 1.00 90.00 71 LYS A CA 1
ATOM 590 C C . LYS A 1 71 ? -9.746 -4.178 22.480 1.00 90.00 71 LYS A C 1
ATOM 592 O O . LYS A 1 71 ? -8.868 -3.921 21.662 1.00 90.00 71 LYS A O 1
ATOM 597 N N . GLU A 1 72 ? -10.213 -5.408 22.687 1.00 87.56 72 GLU A N 1
ATOM 598 C CA . GLU A 1 72 ? -9.679 -6.591 22.003 1.00 87.56 72 GLU A CA 1
ATOM 599 C C . GLU A 1 72 ? -9.870 -6.524 20.483 1.00 87.56 72 GLU A C 1
ATOM 601 O O . GLU A 1 72 ? -8.965 -6.880 19.731 1.00 87.56 72 GLU A O 1
ATOM 606 N N . GLN A 1 73 ? -11.019 -6.039 20.001 1.00 85.44 73 GLN A N 1
ATOM 607 C CA . GLN A 1 73 ? -11.249 -5.859 18.565 1.00 85.44 73 GLN A CA 1
ATOM 608 C C . GLN A 1 73 ? -10.340 -4.782 17.972 1.00 85.44 73 GLN A C 1
ATOM 610 O O . GLN A 1 73 ? -9.768 -4.989 16.902 1.00 85.44 73 GLN A O 1
ATOM 615 N N . LYS A 1 74 ? -10.158 -3.650 18.664 1.00 86.88 74 LYS A N 1
ATOM 616 C CA . LYS A 1 74 ? -9.231 -2.600 18.217 1.00 86.88 74 LYS A CA 1
ATOM 617 C C . LYS A 1 74 ? -7.788 -3.085 18.181 1.00 86.88 74 LYS A C 1
ATOM 619 O O . LYS A 1 74 ? -7.063 -2.731 17.258 1.00 86.88 74 LYS A O 1
ATOM 624 N N . GLU A 1 75 ? -7.367 -3.877 19.159 1.00 89.25 75 GLU A N 1
ATOM 625 C CA . GLU A 1 75 ? -6.015 -4.434 19.201 1.00 89.25 75 GLU A CA 1
ATOM 626 C C . GLU A 1 75 ? -5.795 -5.469 18.091 1.00 89.25 75 GLU A C 1
ATOM 628 O O . GLU A 1 75 ? -4.792 -5.398 17.384 1.00 89.25 75 GLU A O 1
ATOM 633 N N . LYS A 1 76 ? -6.775 -6.350 17.843 1.00 89.25 76 LYS A N 1
ATOM 634 C CA . LYS A 1 76 ? -6.738 -7.299 16.717 1.00 89.25 76 LYS A CA 1
ATOM 635 C C . LYS A 1 76 ? -6.686 -6.597 15.361 1.00 89.25 76 LYS A C 1
ATOM 637 O O . LYS A 1 76 ? -5.861 -6.972 14.536 1.00 89.25 76 LYS A O 1
ATOM 642 N N . MET A 1 77 ? -7.502 -5.560 15.150 1.00 80.94 77 MET A N 1
ATOM 643 C CA . MET A 1 77 ? -7.469 -4.780 13.906 1.00 80.94 77 MET A CA 1
ATOM 644 C C . MET A 1 77 ? -6.119 -4.089 13.701 1.00 80.94 77 MET A C 1
ATOM 646 O O . MET A 1 77 ? -5.574 -4.148 12.605 1.00 80.94 77 MET A O 1
ATOM 650 N N . LYS A 1 78 ? -5.540 -3.494 14.752 1.00 86.19 78 LYS A N 1
ATOM 651 C CA . LYS A 1 78 ? -4.205 -2.881 14.667 1.00 86.19 78 LYS A CA 1
ATOM 652 C C . LYS A 1 78 ? -3.121 -3.908 14.347 1.00 86.19 78 LYS A C 1
ATOM 654 O O . LYS A 1 78 ? -2.295 -3.656 13.479 1.00 86.19 78 LYS A O 1
ATOM 659 N N . ALA A 1 79 ? -3.146 -5.071 14.995 1.00 86.81 79 ALA A N 1
ATOM 660 C CA . ALA A 1 79 ? -2.182 -6.136 14.731 1.00 86.81 79 ALA A CA 1
ATOM 661 C C . ALA A 1 79 ? -2.312 -6.703 13.304 1.00 86.81 79 ALA A C 1
ATOM 663 O O . ALA A 1 79 ? -1.309 -7.045 12.676 1.00 86.81 79 ALA A O 1
ATOM 664 N N . GLU A 1 80 ? -3.532 -6.801 12.771 1.00 81.56 80 GLU A N 1
ATOM 665 C CA . GLU A 1 80 ? -3.775 -7.228 11.391 1.00 81.56 80 GLU A CA 1
ATOM 666 C C . GLU A 1 80 ? -3.315 -6.172 10.376 1.00 81.56 80 GLU A C 1
ATOM 668 O O . GLU A 1 80 ? -2.664 -6.513 9.388 1.00 81.56 80 GLU A O 1
ATOM 673 N N . GLU A 1 81 ? -3.575 -4.892 10.645 1.00 75.50 81 GLU A N 1
ATOM 674 C CA . GLU A 1 81 ? -3.121 -3.777 9.812 1.00 75.50 81 GLU A CA 1
ATOM 675 C C . GLU A 1 81 ? -1.589 -3.666 9.803 1.00 75.50 81 GLU A C 1
ATOM 677 O O . GLU A 1 81 ? -0.990 -3.520 8.738 1.00 75.50 81 GLU A O 1
ATOM 682 N N . GLU A 1 82 ? -0.933 -3.836 10.954 1.00 80.00 82 GLU A N 1
ATOM 683 C CA . GLU A 1 82 ? 0.529 -3.880 11.046 1.00 80.00 82 GLU A CA 1
ATOM 684 C C . GLU A 1 82 ? 1.112 -5.075 10.284 1.00 80.00 82 GLU A C 1
ATOM 686 O O . GLU A 1 82 ? 2.064 -4.907 9.519 1.00 80.00 82 GLU A O 1
ATOM 691 N N . ARG A 1 83 ? 0.521 -6.272 10.413 1.00 78.56 83 ARG A N 1
ATOM 692 C CA . ARG A 1 83 ? 0.939 -7.448 9.628 1.00 78.56 83 ARG A CA 1
ATOM 693 C C . ARG A 1 83 ? 0.780 -7.214 8.132 1.00 78.56 83 ARG A C 1
ATOM 695 O O . ARG A 1 83 ? 1.695 -7.518 7.367 1.00 78.56 83 ARG A O 1
ATOM 702 N N . LYS A 1 84 ? -0.349 -6.644 7.711 1.00 79.12 84 LYS A N 1
ATOM 703 C CA . LYS A 1 84 ? -0.595 -6.304 6.309 1.00 79.12 84 LYS A CA 1
ATOM 704 C C . LYS A 1 84 ? 0.412 -5.267 5.806 1.00 79.12 84 LYS A C 1
ATOM 706 O O . LYS A 1 84 ? 0.966 -5.442 4.726 1.00 79.12 84 LYS A O 1
ATOM 711 N N . ALA A 1 85 ? 0.724 -4.250 6.606 1.00 75.69 85 ALA A N 1
ATOM 712 C CA . ALA A 1 85 ? 1.704 -3.226 6.257 1.00 75.69 85 ALA A CA 1
ATOM 713 C C . ALA A 1 85 ? 3.136 -3.779 6.148 1.00 75.69 85 ALA A C 1
ATOM 715 O O . ALA A 1 85 ? 3.908 -3.311 5.311 1.00 75.69 85 ALA A O 1
ATOM 716 N N . ILE A 1 86 ? 3.512 -4.763 6.971 1.00 75.00 86 ILE A N 1
ATOM 717 C CA . ILE A 1 86 ? 4.821 -5.431 6.879 1.00 75.00 86 ILE A CA 1
ATOM 718 C C . ILE A 1 86 ? 4.911 -6.239 5.581 1.00 75.00 86 ILE A C 1
ATOM 720 O O . ILE A 1 86 ? 5.863 -6.050 4.825 1.00 75.00 86 ILE A O 1
ATOM 724 N N . LEU A 1 87 ? 3.893 -7.046 5.269 1.00 70.31 87 LEU A N 1
ATOM 725 C CA . LEU A 1 87 ? 3.841 -7.815 4.020 1.00 70.31 87 LEU A CA 1
ATOM 726 C C . LEU A 1 87 ? 3.865 -6.898 2.786 1.00 70.31 87 LEU A C 1
ATOM 728 O O . LEU A 1 87 ? 4.613 -7.143 1.841 1.00 70.31 87 LEU A O 1
ATOM 732 N N . GLU A 1 88 ? 3.119 -5.788 2.811 1.00 66.88 88 GLU A N 1
ATOM 733 C CA . GLU A 1 88 ? 3.155 -4.781 1.742 1.00 66.88 88 GLU A CA 1
ATOM 734 C C . GLU A 1 88 ? 4.536 -4.112 1.615 1.00 66.88 88 GLU A C 1
ATOM 736 O O . GLU A 1 88 ? 4.986 -3.818 0.504 1.00 66.88 88 GLU A O 1
ATOM 741 N N . LYS A 1 89 ? 5.253 -3.885 2.723 1.00 68.12 89 LYS A N 1
ATOM 742 C CA . LYS A 1 89 ? 6.622 -3.342 2.700 1.00 68.12 89 LYS A CA 1
ATOM 743 C C . LYS A 1 89 ? 7.643 -4.337 2.148 1.00 68.12 89 LYS A C 1
ATOM 745 O O . LYS A 1 89 ? 8.554 -3.912 1.430 1.00 68.12 89 LYS A O 1
ATOM 750 N N . GLU A 1 90 ? 7.514 -5.623 2.457 1.00 69.31 90 GLU A N 1
ATOM 751 C CA . GLU A 1 90 ? 8.387 -6.674 1.921 1.00 69.31 90 GLU A CA 1
ATOM 752 C C . GLU A 1 90 ? 8.174 -6.857 0.416 1.00 69.31 90 GLU A C 1
ATOM 754 O O . GLU A 1 90 ? 9.142 -6.853 -0.350 1.00 69.31 90 GLU A O 1
ATOM 759 N N . GLU A 1 91 ? 6.916 -6.891 -0.031 1.00 64.62 91 GLU A N 1
ATOM 760 C CA . GLU A 1 91 ? 6.566 -6.912 -1.453 1.00 64.62 91 GLU A CA 1
ATOM 761 C C . GLU A 1 91 ? 7.107 -5.666 -2.170 1.00 64.62 91 GLU A C 1
ATOM 763 O O . GLU A 1 91 ? 7.790 -5.785 -3.190 1.00 64.62 91 GLU A O 1
ATOM 768 N N . ARG A 1 92 ? 6.931 -4.463 -1.602 1.00 63.94 92 ARG A N 1
ATOM 769 C CA . ARG A 1 92 ? 7.508 -3.226 -2.164 1.00 63.94 92 ARG A CA 1
ATOM 770 C C . ARG A 1 92 ? 9.032 -3.261 -2.238 1.00 63.94 92 ARG A C 1
ATOM 772 O O . ARG A 1 92 ? 9.602 -2.801 -3.226 1.00 63.94 92 ARG A O 1
ATOM 779 N N . SER A 1 93 ? 9.705 -3.802 -1.226 1.00 68.06 93 SER A N 1
ATOM 780 C CA . SER A 1 93 ? 11.171 -3.907 -1.206 1.00 68.06 93 SER A CA 1
ATOM 781 C C . SER A 1 93 ? 11.677 -4.899 -2.254 1.00 68.06 93 SER A C 1
ATOM 783 O O . SER A 1 93 ? 12.610 -4.596 -3.001 1.00 68.06 93 SER A O 1
ATOM 785 N N . ARG A 1 94 ? 11.002 -6.044 -2.402 1.00 70.56 94 ARG A N 1
ATOM 786 C CA . ARG A 1 94 ? 11.286 -7.024 -3.456 1.00 70.56 94 ARG A CA 1
ATOM 787 C C . ARG A 1 94 ? 11.056 -6.441 -4.851 1.00 70.56 94 ARG A C 1
ATOM 789 O O . ARG A 1 94 ? 11.858 -6.673 -5.757 1.00 70.56 94 ARG A O 1
ATOM 796 N N . LEU A 1 95 ? 9.983 -5.673 -5.037 1.00 65.88 95 LEU A N 1
ATOM 797 C CA . LEU A 1 95 ? 9.674 -4.995 -6.297 1.00 65.88 95 LEU A CA 1
ATOM 798 C C . LEU A 1 95 ? 10.695 -3.897 -6.629 1.00 65.88 95 LEU A C 1
ATOM 800 O O . LEU A 1 95 ? 11.109 -3.803 -7.783 1.00 65.88 95 LEU A O 1
ATOM 804 N N . LYS A 1 96 ? 11.187 -3.138 -5.638 1.00 70.19 96 LYS A N 1
ATOM 805 C CA . LYS A 1 96 ? 12.292 -2.179 -5.830 1.00 70.19 96 LYS A CA 1
ATOM 806 C C . LYS A 1 96 ? 13.563 -2.856 -6.347 1.00 70.19 96 LYS A C 1
ATOM 808 O O . LYS A 1 96 ? 14.175 -2.354 -7.284 1.00 70.19 96 LYS A O 1
ATOM 813 N N . GLY A 1 97 ? 13.915 -4.023 -5.804 1.00 76.25 97 GLY A N 1
ATOM 814 C CA . GLY A 1 97 ? 15.046 -4.811 -6.304 1.00 76.25 97 GLY A CA 1
ATOM 815 C C . GLY A 1 97 ? 14.881 -5.219 -7.773 1.00 76.25 97 GLY A C 1
ATOM 816 O O . GLY A 1 97 ? 15.819 -5.096 -8.558 1.00 76.25 97 GLY A O 1
ATOM 817 N N . LYS A 1 98 ? 13.670 -5.627 -8.182 1.00 76.75 98 LYS A N 1
ATOM 818 C CA . LYS A 1 98 ? 13.377 -5.957 -9.590 1.00 76.75 98 LYS A CA 1
ATOM 819 C C . LYS A 1 98 ? 13.555 -4.749 -10.513 1.00 76.75 98 LYS A C 1
ATOM 821 O O . LYS A 1 98 ? 14.111 -4.907 -11.592 1.00 76.75 98 LYS A O 1
ATOM 826 N N . THR A 1 99 ? 13.136 -3.558 -10.089 1.00 79.81 99 THR A N 1
ATOM 827 C CA . THR A 1 99 ? 13.315 -2.312 -10.854 1.00 79.81 99 THR A CA 1
ATOM 828 C C . THR A 1 99 ? 14.790 -1.985 -11.088 1.00 79.81 99 THR A C 1
ATOM 830 O O . THR A 1 99 ? 15.161 -1.636 -12.205 1.00 79.81 99 THR A O 1
ATOM 833 N N . ASN A 1 100 ? 15.648 -2.175 -10.083 1.00 82.81 100 ASN A N 1
ATOM 834 C CA . ASN A 1 100 ? 17.088 -1.944 -10.233 1.00 82.81 100 ASN A CA 1
ATOM 835 C C . ASN A 1 100 ? 17.729 -2.944 -11.204 1.00 82.81 100 ASN A C 1
ATOM 837 O O . ASN A 1 100 ? 18.502 -2.553 -12.069 1.00 82.81 100 ASN A O 1
ATOM 841 N N . ILE A 1 101 ? 17.346 -4.223 -11.128 1.00 85.00 101 ILE A N 1
ATOM 842 C CA . ILE A 1 101 ? 17.817 -5.245 -12.077 1.00 85.00 101 ILE A CA 1
ATOM 843 C C . ILE A 1 101 ? 17.399 -4.893 -13.512 1.00 85.00 101 ILE A C 1
ATOM 845 O O . ILE A 1 101 ? 18.149 -5.132 -14.456 1.00 85.00 101 ILE A O 1
ATOM 849 N N . ILE A 1 102 ? 16.201 -4.331 -13.689 1.00 83.69 102 ILE A N 1
ATOM 850 C CA . ILE A 1 102 ? 15.723 -3.860 -14.993 1.00 83.69 102 ILE A CA 1
ATOM 851 C C . ILE A 1 102 ? 16.585 -2.701 -15.486 1.00 83.69 102 ILE A C 1
ATOM 853 O O . ILE A 1 102 ? 17.078 -2.771 -16.605 1.00 83.69 102 ILE A O 1
ATOM 857 N N . SER A 1 103 ? 16.804 -1.688 -14.648 1.00 85.62 103 SER A N 1
ATOM 858 C CA . SER A 1 103 ? 17.669 -0.543 -14.958 1.00 85.62 103 SER A CA 1
ATOM 859 C C . SER A 1 103 ? 19.070 -0.999 -15.387 1.00 85.62 103 SER A C 1
ATOM 861 O O . SER A 1 103 ? 19.525 -0.652 -16.474 1.00 85.62 103 SER A O 1
ATOM 863 N N . GLU A 1 104 ? 19.705 -1.902 -14.635 1.00 87.25 104 GLU A N 1
ATOM 864 C CA . GLU A 1 104 ? 21.022 -2.443 -14.997 1.00 87.25 104 GLU A CA 1
ATOM 865 C C . GLU A 1 104 ? 21.025 -3.194 -16.337 1.00 87.25 104 GLU A C 1
ATOM 867 O O . GLU A 1 104 ? 21.982 -3.101 -17.108 1.00 87.25 104 GLU A O 1
ATOM 872 N N . ARG A 1 105 ? 19.967 -3.959 -16.633 1.00 86.75 105 ARG A N 1
ATOM 873 C CA . ARG A 1 105 ? 19.844 -4.691 -17.906 1.00 86.75 105 ARG A CA 1
ATOM 874 C C . ARG A 1 105 ? 19.609 -3.762 -19.092 1.00 86.75 105 ARG A C 1
ATOM 876 O O . ARG A 1 105 ? 20.132 -4.040 -20.171 1.00 86.75 105 ARG A O 1
ATOM 883 N N . LEU A 1 106 ? 18.854 -2.683 -18.884 1.00 85.75 106 LEU A N 1
ATOM 884 C CA . LEU A 1 106 ? 18.638 -1.636 -19.880 1.00 85.75 106 LEU A CA 1
ATOM 885 C C . LEU A 1 106 ? 19.947 -0.891 -20.167 1.00 85.75 106 LEU A C 1
ATOM 887 O O . LEU A 1 106 ? 20.287 -0.693 -21.328 1.00 85.75 106 LEU A O 1
ATOM 891 N N . GLN A 1 107 ? 20.728 -0.567 -19.134 1.00 87.31 107 GLN A N 1
ATOM 892 C CA . GLN A 1 107 ? 22.022 0.107 -19.289 1.00 87.31 107 GLN A CA 1
ATOM 893 C C . GLN A 1 107 ? 23.075 -0.741 -20.006 1.00 87.31 107 GLN A C 1
ATOM 895 O O . GLN A 1 107 ? 23.890 -0.203 -20.747 1.00 87.31 107 GLN A O 1
ATOM 900 N N . LYS A 1 108 ? 23.080 -2.059 -19.785 1.00 87.31 108 LYS A N 1
ATOM 901 C CA . LYS A 1 108 ? 24.029 -2.984 -20.427 1.00 87.31 108 LYS A CA 1
ATOM 902 C C . LYS A 1 108 ? 23.578 -3.456 -21.815 1.00 87.31 108 LYS A C 1
ATOM 904 O O . LYS A 1 108 ? 24.213 -4.342 -22.377 1.00 87.31 108 LYS A O 1
ATOM 909 N N . ASP A 1 109 ? 22.456 -2.947 -22.328 1.00 82.94 109 ASP A N 1
ATOM 910 C CA . ASP A 1 109 ? 21.833 -3.376 -23.587 1.00 82.94 109 ASP A CA 1
ATOM 911 C C . ASP A 1 109 ? 21.493 -4.880 -23.681 1.00 82.94 109 ASP A C 1
ATOM 913 O O . ASP A 1 109 ? 21.121 -5.369 -24.744 1.00 82.94 109 ASP A O 1
ATOM 917 N N . ILE A 1 110 ? 21.481 -5.621 -22.567 1.00 84.94 110 ILE A N 1
ATOM 918 C CA . ILE A 1 110 ? 21.176 -7.072 -22.514 1.00 84.94 110 ILE A CA 1
ATOM 919 C C . ILE A 1 110 ? 19.657 -7.313 -22.417 1.00 84.94 110 ILE A C 1
ATOM 921 O O . ILE A 1 110 ? 19.171 -8.289 -21.841 1.00 84.94 110 ILE A O 1
ATOM 925 N N . SER A 1 111 ? 18.871 -6.368 -22.918 1.00 81.50 111 SER A N 1
ATOM 926 C CA . SER A 1 111 ? 17.416 -6.398 -22.822 1.00 81.50 111 SER A CA 1
ATOM 927 C C . SER A 1 111 ? 16.840 -7.262 -23.939 1.00 81.50 111 SER A C 1
ATOM 929 O O . SER A 1 111 ? 17.297 -7.166 -25.078 1.00 81.50 111 SER A O 1
ATOM 931 N N . PRO A 1 112 ? 15.823 -8.093 -23.669 1.00 84.44 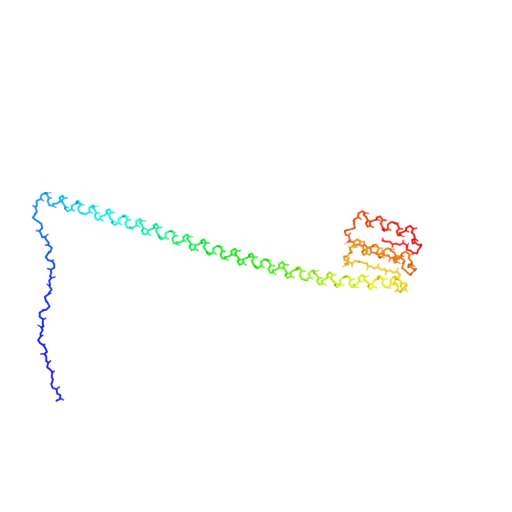112 PRO A N 1
ATOM 932 C CA . PRO A 1 112 ? 15.101 -8.758 -24.743 1.00 84.44 112 PRO A CA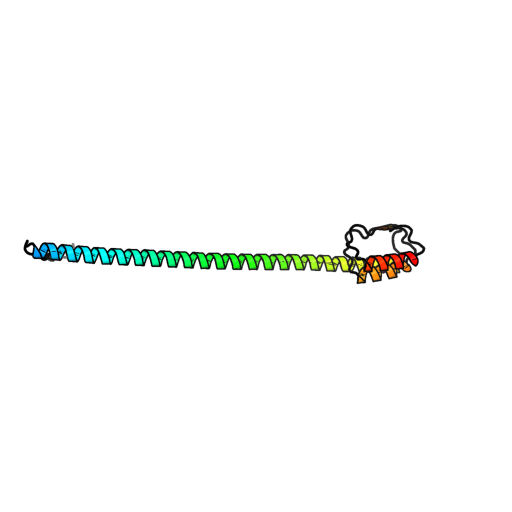 1
ATOM 933 C C . PRO A 1 112 ? 14.356 -7.720 -25.595 1.00 84.44 112 PRO A C 1
ATOM 935 O O . PRO A 1 112 ? 13.886 -6.700 -25.088 1.00 84.44 112 PRO A O 1
ATOM 938 N N . SER A 1 113 ? 14.191 -8.000 -26.891 1.00 84.75 113 SER A N 1
ATOM 939 C CA . SER A 1 113 ? 13.542 -7.071 -27.830 1.00 84.75 113 SER A CA 1
ATOM 940 C C . SER A 1 113 ? 12.089 -6.748 -27.477 1.00 84.75 113 SER A C 1
ATOM 942 O O . SER A 1 113 ? 11.588 -5.698 -27.878 1.00 84.75 113 SER A O 1
ATOM 944 N N . GLN A 1 114 ? 11.420 -7.633 -26.734 1.00 85.81 114 GLN A N 1
ATOM 945 C CA . GLN A 1 114 ? 10.103 -7.398 -26.152 1.00 85.81 114 GLN A CA 1
ATOM 946 C C . GLN A 1 114 ? 10.192 -7.523 -24.633 1.00 85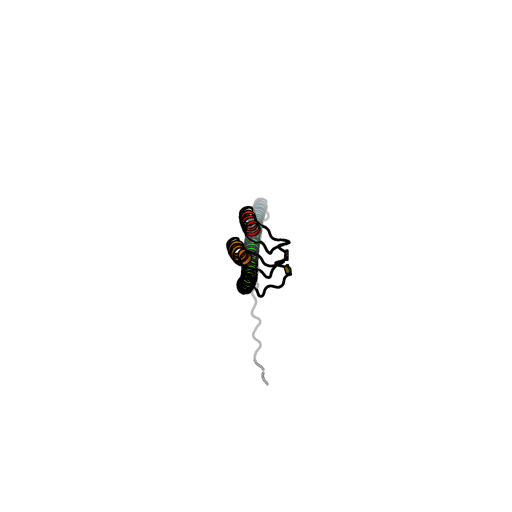.81 114 GLN A C 1
ATOM 948 O O . GLN A 1 114 ? 10.647 -8.549 -24.120 1.00 85.81 114 GLN A O 1
ATOM 953 N N . TYR A 1 115 ? 9.738 -6.499 -23.914 1.00 85.56 115 TYR A N 1
ATOM 954 C CA . TYR A 1 115 ? 9.772 -6.486 -22.458 1.00 85.56 115 TYR A CA 1
ATOM 955 C C . TYR A 1 115 ? 8.434 -6.061 -21.861 1.00 85.56 115 TYR A C 1
ATOM 957 O O . TYR A 1 115 ? 7.885 -5.019 -22.213 1.00 85.56 115 TYR A O 1
ATOM 965 N N . SER A 1 116 ? 7.908 -6.862 -20.930 1.00 83.88 116 SER A N 1
ATOM 966 C CA . SER A 1 116 ? 6.684 -6.532 -20.196 1.00 83.88 116 SER A CA 1
ATOM 967 C C . SER A 1 116 ? 7.008 -6.115 -18.773 1.00 83.88 116 SER A C 1
ATOM 969 O O . SER A 1 116 ? 7.591 -6.876 -18.003 1.00 83.88 116 SER A O 1
ATOM 971 N N . LEU A 1 117 ? 6.566 -4.913 -18.410 1.00 78.88 117 LEU A N 1
ATOM 972 C CA . LEU A 1 117 ? 6.686 -4.359 -17.064 1.00 78.88 117 LEU A CA 1
ATOM 973 C C . LEU A 1 117 ? 5.394 -4.536 -16.251 1.00 78.88 117 LEU A C 1
ATOM 975 O O . LEU A 1 117 ? 5.199 -3.858 -15.237 1.00 78.88 117 LEU A O 1
ATOM 979 N N . SER A 1 118 ? 4.496 -5.426 -16.686 1.00 74.12 118 SER A N 1
ATOM 980 C CA . SER A 1 118 ? 3.226 -5.717 -16.015 1.00 74.12 118 SER A CA 1
ATOM 981 C C . SER A 1 118 ? 3.442 -6.287 -14.608 1.00 74.12 118 SER A C 1
ATOM 983 O O . SER A 1 118 ? 4.161 -7.270 -14.450 1.00 74.12 118 SER A O 1
ATOM 985 N N . GLY A 1 119 ? 2.786 -5.710 -13.596 1.00 70.88 119 GLY A N 1
ATOM 986 C CA . GLY A 1 119 ? 2.836 -6.209 -12.212 1.00 70.88 119 GLY A CA 1
ATOM 987 C C . GLY A 1 119 ? 3.968 -5.646 -11.344 1.00 70.88 119 GLY A C 1
ATOM 988 O O . GLY A 1 119 ? 4.123 -6.069 -10.205 1.00 70.88 119 GLY A O 1
ATOM 989 N N . ILE A 1 120 ? 4.752 -4.692 -11.855 1.00 75.69 120 ILE A N 1
ATOM 990 C CA . ILE A 1 120 ? 5.707 -3.921 -11.047 1.00 75.69 120 ILE A CA 1
ATOM 991 C C . ILE A 1 120 ? 5.072 -2.565 -10.741 1.00 75.69 120 ILE A C 1
ATOM 993 O O . ILE A 1 120 ? 4.650 -1.874 -11.666 1.00 75.69 120 ILE A O 1
ATOM 997 N N . GLU A 1 121 ? 4.995 -2.152 -9.482 1.00 72.88 121 GLU A N 1
ATOM 998 C CA . GLU A 1 121 ? 4.630 -0.769 -9.166 1.00 72.88 121 GLU A CA 1
ATOM 999 C C . GLU A 1 121 ? 5.838 0.135 -9.404 1.00 72.88 121 GLU A C 1
ATOM 1001 O O . GLU A 1 121 ? 6.938 -0.128 -8.911 1.00 72.88 121 GLU A O 1
ATOM 1006 N N . PHE A 1 122 ? 5.640 1.189 -10.194 1.00 74.50 122 PHE A N 1
ATOM 1007 C CA . PHE A 1 122 ? 6.652 2.216 -10.361 1.00 74.50 122 PHE A CA 1
ATOM 1008 C C . PHE A 1 122 ? 6.288 3.428 -9.523 1.00 74.50 122 PHE A C 1
ATOM 1010 O O . PHE A 1 122 ? 5.149 3.878 -9.531 1.00 74.50 122 PHE A O 1
ATOM 1017 N N . ASP A 1 123 ? 7.287 3.925 -8.807 1.00 79.38 123 ASP A N 1
ATOM 1018 C CA . ASP A 1 123 ? 7.266 5.260 -8.234 1.00 79.38 123 ASP A CA 1
ATOM 1019 C C . ASP A 1 123 ? 7.698 6.253 -9.321 1.00 79.38 123 ASP A C 1
ATOM 1021 O O . ASP A 1 123 ? 8.449 5.880 -10.230 1.00 79.38 123 ASP A O 1
ATOM 1025 N N . THR A 1 124 ? 7.293 7.513 -9.221 1.00 80.06 124 THR A N 1
ATOM 1026 C CA . THR A 1 124 ? 7.568 8.529 -10.250 1.00 80.06 124 THR A CA 1
ATOM 1027 C C . THR A 1 124 ? 9.069 8.658 -10.535 1.00 80.06 124 THR A C 1
ATOM 1029 O O . THR A 1 124 ? 9.486 8.728 -11.690 1.00 80.06 124 THR A O 1
ATOM 1032 N N . LYS A 1 125 ? 9.907 8.562 -9.493 1.00 81.19 125 LYS A N 1
ATOM 1033 C CA . LYS A 1 125 ? 11.378 8.551 -9.620 1.00 81.19 125 LYS A CA 1
ATOM 1034 C C . LYS A 1 125 ? 11.907 7.328 -10.371 1.00 81.19 125 LYS A C 1
ATOM 1036 O O . LYS A 1 125 ? 12.866 7.425 -11.126 1.00 81.19 125 LYS A O 1
ATOM 1041 N N . ASN A 1 126 ? 11.285 6.169 -10.173 1.00 82.69 126 ASN A N 1
ATOM 1042 C CA . ASN A 1 126 ? 11.689 4.941 -10.853 1.00 82.69 126 ASN A CA 1
ATOM 1043 C C . ASN A 1 126 ? 11.336 4.995 -12.344 1.00 82.69 126 ASN A C 1
ATOM 1045 O O . ASN A 1 126 ? 12.109 4.506 -13.163 1.00 82.69 126 ASN A O 1
ATOM 1049 N N . ILE A 1 127 ? 10.194 5.600 -12.700 1.00 85.75 127 ILE A N 1
ATOM 1050 C CA . ILE A 1 127 ? 9.829 5.838 -14.105 1.00 85.75 127 ILE A CA 1
ATOM 1051 C C . ILE A 1 127 ? 10.841 6.769 -14.761 1.00 85.75 127 ILE A C 1
ATOM 1053 O O . ILE A 1 127 ? 11.265 6.494 -15.878 1.00 85.75 127 ILE A O 1
ATOM 1057 N N . GLU A 1 128 ? 11.262 7.827 -14.071 1.00 85.38 128 GLU A N 1
ATOM 1058 C CA . GLU A 1 128 ? 12.278 8.750 -14.577 1.00 85.38 128 GLU A CA 1
ATOM 1059 C C . GLU A 1 128 ? 13.607 8.038 -14.869 1.00 85.38 128 GLU A C 1
ATOM 1061 O O . GLU A 1 128 ? 14.133 8.162 -15.974 1.00 85.38 128 GLU A O 1
ATOM 1066 N N . ILE A 1 129 ? 14.102 7.224 -13.929 1.00 86.50 129 ILE A N 1
ATOM 1067 C CA . ILE A 1 129 ? 15.331 6.432 -14.113 1.00 86.50 129 ILE A CA 1
ATOM 1068 C C . ILE A 1 129 ? 15.190 5.486 -15.311 1.00 86.50 129 ILE A C 1
ATOM 1070 O O . ILE A 1 129 ? 16.031 5.499 -16.206 1.00 86.50 129 ILE A O 1
ATOM 1074 N N . ILE A 1 130 ? 14.092 4.724 -15.380 1.00 86.62 130 ILE A N 1
ATOM 1075 C CA . ILE A 1 130 ? 13.834 3.810 -16.501 1.00 86.62 130 ILE A CA 1
ATOM 1076 C C . ILE A 1 130 ? 13.755 4.574 -17.824 1.00 86.62 130 ILE A C 1
ATOM 1078 O O . ILE A 1 130 ? 14.276 4.098 -18.827 1.00 86.62 130 ILE A O 1
ATOM 1082 N N . CYS A 1 131 ? 13.131 5.753 -17.852 1.00 87.88 131 CYS A N 1
ATOM 1083 C CA . CYS A 1 131 ? 13.067 6.579 -19.053 1.00 87.88 131 CYS A CA 1
ATOM 1084 C C . CYS A 1 131 ? 14.465 7.013 -19.506 1.00 87.88 131 CYS A C 1
ATOM 1086 O O . CYS A 1 131 ? 14.757 6.946 -20.696 1.00 87.88 131 CYS A O 1
ATOM 1088 N N . ILE A 1 132 ? 15.338 7.416 -18.580 1.00 87.75 132 ILE A N 1
ATOM 1089 C CA . ILE A 1 132 ? 16.725 7.793 -18.885 1.00 87.75 132 ILE A CA 1
ATOM 1090 C C . ILE A 1 132 ? 17.512 6.599 -19.436 1.00 87.75 132 ILE A C 1
ATOM 1092 O O . ILE A 1 132 ? 18.222 6.747 -20.434 1.00 87.75 132 ILE A O 1
ATOM 1096 N N . ASP A 1 133 ? 17.364 5.426 -18.824 1.00 88.06 133 ASP A N 1
ATOM 1097 C CA . ASP A 1 133 ? 18.039 4.207 -19.272 1.00 88.06 133 ASP A CA 1
ATOM 1098 C C . ASP A 1 133 ? 17.520 3.749 -20.640 1.00 88.06 133 ASP A C 1
ATOM 1100 O O . ASP A 1 133 ? 18.305 3.386 -21.516 1.00 88.06 133 ASP A O 1
ATOM 1104 N N . LEU A 1 134 ? 16.205 3.841 -20.864 1.00 87.44 134 LEU A N 1
ATOM 1105 C CA . LEU A 1 134 ? 15.580 3.516 -22.142 1.00 87.44 134 LEU A CA 1
ATOM 1106 C C . LEU A 1 134 ? 16.077 4.416 -23.266 1.00 87.44 134 LEU A C 1
ATOM 1108 O O . LEU A 1 134 ? 16.277 3.907 -24.356 1.00 87.44 134 LEU A O 1
ATOM 1112 N N . ILE A 1 135 ? 16.314 5.714 -23.045 1.00 88.00 135 ILE A N 1
ATOM 1113 C CA . ILE A 1 135 ? 16.821 6.617 -24.103 1.00 88.00 135 ILE A CA 1
ATOM 1114 C C . ILE A 1 135 ? 18.127 6.093 -24.713 1.00 88.00 135 ILE A C 1
ATOM 1116 O O . ILE A 1 135 ? 18.351 6.250 -25.911 1.00 88.00 135 ILE A O 1
ATOM 1120 N N . LYS A 1 136 ? 18.993 5.492 -23.891 1.00 84.56 136 LYS A N 1
ATOM 1121 C CA . LYS A 1 136 ? 20.299 4.982 -24.326 1.00 84.56 136 LYS A CA 1
ATOM 1122 C C . LYS A 1 136 ? 20.231 3.554 -24.859 1.00 84.56 136 LYS A C 1
ATOM 1124 O O . LYS A 1 136 ? 21.137 3.151 -25.581 1.00 84.56 136 LYS A O 1
ATOM 1129 N N . ASN A 1 137 ? 19.178 2.818 -24.512 1.00 85.75 137 ASN A N 1
ATOM 1130 C CA . ASN A 1 137 ? 19.043 1.414 -24.852 1.00 85.75 137 ASN A CA 1
ATOM 1131 C C . ASN A 1 137 ? 18.753 1.210 -26.350 1.00 85.75 137 ASN A C 1
ATOM 1133 O O . ASN A 1 137 ? 17.877 1.862 -26.927 1.00 85.75 137 ASN A O 1
ATOM 1137 N N . GLN A 1 138 ? 19.472 0.277 -26.975 1.00 85.19 138 GLN A N 1
ATOM 1138 C CA . GLN A 1 138 ? 19.329 -0.025 -28.407 1.00 85.19 138 GLN A CA 1
ATOM 1139 C C . GLN A 1 138 ? 18.680 -1.380 -28.701 1.00 85.19 138 GLN A C 1
ATOM 1141 O O . GLN A 1 138 ? 18.224 -1.620 -29.821 1.00 85.19 138 GLN A O 1
ATOM 1146 N N . SER A 1 139 ? 18.627 -2.277 -27.717 1.00 86.69 139 SER A N 1
ATOM 1147 C CA . SER A 1 139 ? 18.140 -3.646 -27.909 1.00 86.69 139 SER A CA 1
ATOM 1148 C C . SER A 1 139 ? 16.622 -3.789 -27.791 1.00 86.69 139 SER A C 1
ATOM 1150 O O . SER A 1 139 ? 16.029 -4.671 -28.426 1.00 86.69 139 SER A O 1
ATOM 1152 N N . LEU A 1 140 ? 15.976 -2.929 -27.005 1.00 87.56 140 LEU A N 1
ATOM 1153 C CA . LEU A 1 140 ? 14.553 -3.010 -26.703 1.00 87.56 140 LEU A CA 1
ATOM 1154 C C . LEU A 1 140 ? 13.718 -2.313 -27.786 1.00 87.56 140 LEU A C 1
ATOM 1156 O O . LEU A 1 140 ? 13.864 -1.121 -28.039 1.00 87.56 140 LEU A O 1
ATOM 1160 N N . ARG A 1 141 ? 12.807 -3.065 -28.418 1.00 86.94 141 ARG A N 1
ATOM 1161 C CA . ARG A 1 141 ? 11.938 -2.572 -29.504 1.00 86.94 141 ARG A CA 1
ATOM 1162 C C . ARG A 1 141 ? 10.479 -2.434 -29.094 1.00 86.94 141 ARG A C 1
ATOM 1164 O O . ARG A 1 141 ? 9.770 -1.592 -29.635 1.00 86.94 141 ARG A O 1
ATOM 1171 N N . CYS A 1 142 ? 10.020 -3.269 -28.169 1.00 87.81 142 CYS A N 1
ATOM 1172 C CA . CYS A 1 142 ? 8.657 -3.246 -27.663 1.00 87.81 142 CYS A CA 1
ATOM 1173 C C . CYS A 1 142 ? 8.681 -3.243 -26.140 1.00 87.81 142 CYS A C 1
ATOM 1175 O O . CYS A 1 142 ? 9.202 -4.172 -25.519 1.00 87.81 142 CYS A O 1
ATOM 1177 N N . LEU A 1 143 ? 8.077 -2.224 -25.549 1.00 87.50 143 LEU A N 1
ATOM 1178 C CA . LEU A 1 143 ? 7.841 -2.143 -24.120 1.00 87.50 143 LEU A CA 1
ATOM 1179 C C . LEU A 1 143 ? 6.345 -2.295 -23.874 1.00 87.50 143 LEU A C 1
ATOM 1181 O O . LEU A 1 143 ? 5.550 -1.790 -24.647 1.00 87.50 143 LEU A O 1
ATOM 1185 N N . HIS A 1 144 ? 5.953 -3.004 -22.823 1.00 87.19 144 HIS A N 1
ATOM 1186 C CA . HIS A 1 144 ? 4.556 -3.075 -22.410 1.00 87.19 144 HIS A CA 1
ATOM 1187 C C . HIS A 1 144 ? 4.404 -2.535 -20.996 1.00 87.19 144 HIS A C 1
ATOM 1189 O O . HIS A 1 144 ? 4.833 -3.159 -20.019 1.00 87.19 144 HIS A O 1
ATOM 1195 N N . ILE A 1 145 ? 3.737 -1.386 -20.888 1.00 81.25 145 ILE A N 1
ATOM 1196 C CA . ILE A 1 145 ? 3.411 -0.734 -19.615 1.00 81.25 145 ILE A CA 1
ATOM 1197 C C . ILE A 1 145 ? 1.890 -0.762 -19.414 1.00 81.25 145 ILE A C 1
ATOM 1199 O O . ILE A 1 145 ? 1.215 0.260 -19.382 1.00 81.25 145 ILE A O 1
ATOM 1203 N N . SER A 1 146 ? 1.317 -1.963 -19.297 1.00 73.88 146 SER A N 1
ATOM 1204 C CA . SER A 1 146 ? -0.121 -2.117 -19.025 1.00 73.88 146 SER A CA 1
ATOM 1205 C C . SER A 1 146 ? -0.436 -2.064 -17.524 1.00 73.88 146 SER A C 1
ATOM 1207 O O . SER A 1 146 ? 0.363 -2.519 -16.699 1.00 73.88 146 SER A O 1
ATOM 1209 N N . ARG A 1 147 ? -1.636 -1.568 -17.181 1.00 61.44 147 ARG A N 1
ATOM 1210 C CA . ARG A 1 147 ? -2.214 -1.577 -15.819 1.00 61.44 147 ARG A CA 1
ATOM 1211 C C . ARG A 1 147 ? -1.390 -0.822 -14.768 1.00 61.44 147 ARG A C 1
ATOM 1213 O O . ARG A 1 147 ? -1.302 -1.254 -13.621 1.00 61.44 147 ARG A O 1
ATOM 1220 N N . LYS A 1 148 ? -0.811 0.319 -15.146 1.00 68.69 148 LYS A N 1
ATOM 1221 C CA . LYS A 1 148 ? -0.167 1.240 -14.199 1.00 68.69 148 LYS A CA 1
ATOM 1222 C C . LYS A 1 148 ? -0.997 2.506 -14.066 1.00 68.69 148 LYS A C 1
ATOM 1224 O O . LYS A 1 148 ? -1.497 3.015 -15.065 1.00 68.69 148 LYS A O 1
ATOM 1229 N N . ARG A 1 149 ? -1.154 2.997 -12.836 1.00 73.44 149 ARG A N 1
ATOM 1230 C CA . ARG A 1 149 ? -1.774 4.298 -12.551 1.00 73.44 149 ARG A CA 1
ATOM 1231 C C . ARG A 1 149 ? -0.782 5.402 -12.916 1.00 73.44 149 ARG A C 1
ATOM 1233 O O . ARG A 1 149 ? -0.200 6.009 -12.028 1.00 73.44 149 ARG A O 1
ATOM 1240 N N . LEU A 1 150 ? -0.540 5.575 -14.214 1.00 79.44 150 LEU A N 1
ATOM 1241 C CA . LEU A 1 150 ? 0.322 6.638 -14.710 1.00 79.44 150 LEU A CA 1
ATOM 1242 C C . LEU A 1 150 ? -0.346 7.979 -14.424 1.00 79.44 150 LEU A C 1
ATOM 1244 O O . LEU A 1 150 ? -1.520 8.178 -14.733 1.00 79.44 150 LEU A O 1
ATOM 1248 N N . THR A 1 151 ? 0.410 8.873 -13.811 1.00 84.25 151 THR A N 1
ATOM 1249 C CA . THR A 1 151 ? 0.019 10.268 -13.610 1.00 84.25 151 THR A CA 1
ATOM 1250 C C . THR A 1 151 ? 0.455 11.119 -14.803 1.00 84.25 151 THR A C 1
ATOM 1252 O O . THR A 1 151 ? 1.353 10.731 -15.552 1.00 84.25 151 THR A O 1
ATOM 1255 N N . ASP A 1 152 ? -0.125 12.310 -14.967 1.00 86.88 152 ASP A N 1
ATOM 1256 C CA . ASP A 1 152 ? 0.205 13.208 -16.089 1.00 86.88 152 ASP A CA 1
ATOM 1257 C C . ASP A 1 152 ? 1.708 13.531 -16.168 1.00 86.88 152 ASP A C 1
ATOM 1259 O O . ASP A 1 152 ? 2.287 13.577 -17.253 1.00 86.88 152 ASP A O 1
ATOM 1263 N N . LYS A 1 153 ? 2.372 13.664 -15.011 1.00 86.25 153 LYS A N 1
ATOM 1264 C CA . LYS A 1 153 ? 3.825 13.891 -14.921 1.00 86.25 153 LYS A CA 1
ATOM 1265 C C . LYS A 1 153 ? 4.634 12.731 -15.502 1.00 86.25 153 LYS A C 1
ATOM 1267 O O . LYS A 1 153 ? 5.634 12.939 -16.183 1.00 86.25 153 LYS A O 1
ATOM 1272 N N . GLU A 1 154 ? 4.212 11.502 -15.227 1.00 86.38 154 GLU A N 1
ATOM 1273 C CA . GLU A 1 154 ? 4.869 10.292 -15.730 1.00 86.38 154 GLU A CA 1
ATOM 1274 C C . GLU A 1 154 ? 4.601 10.108 -17.225 1.00 86.38 154 GLU A C 1
ATOM 1276 O O . GLU A 1 154 ? 5.495 9.696 -17.964 1.00 86.38 154 GLU A O 1
ATOM 1281 N N . GLY A 1 155 ? 3.403 10.485 -17.683 1.00 86.38 155 GLY A N 1
ATOM 1282 C CA . GLY A 1 155 ? 3.064 10.566 -19.102 1.00 86.38 155 GLY A CA 1
ATOM 1283 C C . GLY A 1 155 ? 3.965 11.542 -19.866 1.00 86.38 155 GLY A C 1
ATOM 1284 O O . GLY A 1 155 ? 4.470 11.198 -20.933 1.00 86.38 155 GLY A O 1
ATOM 1285 N N . GLU A 1 156 ? 4.243 12.722 -19.303 1.00 90.25 156 GLU A N 1
ATOM 1286 C CA . GLU A 1 156 ? 5.159 13.702 -19.902 1.00 90.25 156 GLU A CA 1
ATOM 1287 C C . GLU A 1 156 ? 6.595 13.160 -20.015 1.00 90.25 156 GLU A C 1
ATOM 1289 O O . GLU A 1 156 ? 7.249 13.327 -21.048 1.00 90.25 156 GLU A O 1
ATOM 1294 N N . LEU A 1 157 ? 7.088 12.475 -18.976 1.00 88.25 157 LEU A N 1
ATOM 1295 C CA . LEU A 1 157 ? 8.409 11.835 -18.994 1.00 88.25 157 LEU A CA 1
ATOM 1296 C C . LEU A 1 157 ? 8.500 10.744 -20.065 1.00 88.25 157 LEU A C 1
ATOM 1298 O O . LEU A 1 157 ? 9.477 10.704 -20.816 1.00 88.25 157 LEU A O 1
ATOM 1302 N N . LEU A 1 158 ? 7.469 9.902 -20.179 1.00 88.56 158 LEU A N 1
ATOM 1303 C CA . LEU A 1 158 ? 7.388 8.879 -21.221 1.00 88.56 158 LEU A CA 1
ATOM 1304 C C . LEU A 1 158 ? 7.365 9.507 -22.617 1.00 88.56 158 LEU A C 1
ATOM 1306 O O . LEU A 1 158 ? 8.112 9.069 -23.487 1.00 88.56 158 LEU A O 1
ATOM 1310 N N . ALA A 1 159 ? 6.589 10.570 -22.828 1.00 88.94 159 ALA A N 1
ATOM 1311 C CA . ALA A 1 159 ? 6.554 11.285 -24.104 1.00 88.94 159 ALA A CA 1
ATOM 1312 C C . ALA A 1 159 ? 7.923 11.893 -24.464 1.00 88.94 159 ALA A C 1
ATOM 1314 O O . ALA A 1 159 ? 8.388 11.770 -25.599 1.00 88.94 159 ALA A O 1
ATOM 1315 N N . LYS A 1 160 ? 8.615 12.495 -23.488 1.00 90.25 160 LYS A N 1
ATOM 1316 C CA . LYS A 1 160 ? 9.982 13.014 -23.661 1.00 90.25 160 LYS A CA 1
ATOM 1317 C C . LYS A 1 160 ? 10.986 11.911 -24.000 1.00 90.25 160 LYS A C 1
ATOM 1319 O O . LYS A 1 160 ? 11.883 12.148 -24.808 1.00 90.25 160 LYS A O 1
ATOM 1324 N N . MET A 1 161 ? 10.847 10.732 -23.394 1.00 90.31 161 MET A N 1
ATOM 1325 C CA . MET A 1 161 ? 11.670 9.561 -23.701 1.00 90.31 161 MET A CA 1
ATOM 1326 C C . MET A 1 161 ? 11.419 9.067 -25.125 1.00 90.31 161 MET A C 1
ATOM 1328 O O . MET A 1 161 ? 12.379 8.897 -25.872 1.00 90.31 161 MET A O 1
ATOM 1332 N N . LEU A 1 162 ? 10.152 8.927 -25.526 1.00 88.94 162 LEU A N 1
ATOM 1333 C CA . LEU A 1 162 ? 9.767 8.485 -26.869 1.00 88.94 162 LEU A CA 1
ATOM 1334 C C . LEU A 1 162 ? 10.307 9.404 -27.966 1.00 88.94 162 LEU A C 1
ATOM 1336 O O . LEU A 1 162 ? 10.739 8.924 -29.002 1.00 88.94 162 LEU A O 1
ATOM 1340 N N . ASN A 1 163 ? 10.340 10.715 -27.727 1.00 89.38 163 ASN A N 1
ATOM 1341 C CA . ASN A 1 163 ? 10.892 11.660 -28.697 1.00 89.38 163 ASN A CA 1
ATOM 1342 C C . ASN A 1 163 ? 12.420 11.530 -28.871 1.00 89.38 163 ASN A C 1
ATOM 1344 O O . ASN A 1 163 ? 12.975 11.945 -29.884 1.00 89.38 163 ASN A O 1
ATOM 1348 N N . LYS A 1 164 ? 13.126 10.996 -27.867 1.00 87.94 164 LYS A N 1
ATOM 1349 C CA . LYS A 1 164 ? 14.589 10.839 -27.886 1.00 87.94 164 LYS A CA 1
ATOM 1350 C C . LYS A 1 164 ? 15.038 9.432 -28.273 1.00 87.94 164 LYS A C 1
ATOM 1352 O O . LYS A 1 164 ? 16.157 9.272 -28.752 1.00 87.94 164 LYS A O 1
ATOM 1357 N N . ASN A 1 165 ? 14.211 8.421 -28.028 1.00 86.50 165 ASN A N 1
ATOM 1358 C CA . ASN A 1 165 ? 14.526 7.038 -28.345 1.00 86.50 165 ASN A CA 1
ATOM 1359 C C . ASN A 1 165 ? 14.154 6.729 -29.806 1.00 86.50 165 ASN A C 1
ATOM 1361 O O . ASN A 1 165 ? 13.011 6.895 -30.210 1.00 86.50 165 ASN A O 1
ATOM 1365 N N . VAL A 1 166 ? 15.127 6.250 -30.584 1.00 83.88 166 VAL A N 1
ATOM 1366 C CA . VAL A 1 166 ? 14.960 5.942 -32.019 1.00 83.88 166 VAL A CA 1
ATOM 1367 C C . VAL A 1 166 ? 14.634 4.459 -32.272 1.00 83.88 166 VAL A C 1
ATOM 1369 O O . VAL A 1 166 ? 14.127 4.100 -33.331 1.00 83.88 166 VAL A O 1
ATOM 1372 N N . ASN A 1 167 ? 14.917 3.581 -31.309 1.00 85.56 167 ASN A N 1
ATOM 1373 C CA . ASN A 1 167 ? 14.860 2.125 -31.474 1.00 85.56 167 ASN A CA 1
ATOM 1374 C C . ASN A 1 167 ? 13.558 1.500 -30.952 1.00 85.56 167 ASN A C 1
ATOM 1376 O O . ASN A 1 167 ? 13.194 0.391 -31.359 1.00 85.56 167 ASN A O 1
ATOM 1380 N N . LEU A 1 168 ? 12.851 2.203 -30.066 1.00 86.50 168 LEU A N 1
ATOM 1381 C CA . LEU A 1 168 ? 11.574 1.770 -29.527 1.00 86.50 168 LEU A CA 1
ATOM 1382 C C . LEU A 1 168 ? 10.468 1.973 -30.569 1.00 86.50 168 LEU A C 1
ATOM 1384 O O . LEU A 1 168 ? 10.167 3.090 -30.974 1.00 86.50 168 LEU A O 1
ATOM 1388 N N . LEU A 1 169 ? 9.835 0.875 -30.979 1.00 86.81 169 LEU A N 1
ATOM 1389 C CA . LEU A 1 169 ? 8.784 0.863 -31.997 1.00 86.81 169 LEU A CA 1
ATOM 1390 C C . LEU A 1 169 ? 7.377 0.819 -31.392 1.00 86.81 169 LEU A C 1
ATOM 1392 O O . LEU A 1 169 ? 6.421 1.256 -32.028 1.00 86.81 169 LEU A O 1
ATOM 1396 N N . LYS A 1 170 ? 7.227 0.243 -30.192 1.00 86.00 170 LYS A N 1
ATOM 1397 C CA . LYS A 1 170 ? 5.923 0.027 -29.551 1.00 86.00 170 LYS A CA 1
ATOM 1398 C C . LYS A 1 170 ? 6.006 0.159 -28.026 1.00 86.00 170 LYS A C 1
ATOM 1400 O O . LYS A 1 170 ? 6.961 -0.337 -27.426 1.00 86.00 170 LYS A O 1
ATOM 1405 N N . LEU A 1 171 ? 4.991 0.795 -27.431 1.00 84.06 171 LEU A N 1
ATOM 1406 C CA . LEU A 1 171 ? 4.797 1.006 -25.987 1.00 84.06 171 LEU A CA 1
ATOM 1407 C C . LEU A 1 171 ? 3.422 0.479 -25.525 1.00 84.06 171 LEU A C 1
ATOM 1409 O O . LEU A 1 171 ? 2.480 0.561 -26.345 1.00 84.06 171 LEU A O 1
#

Radius of gyration: 46.78 Å; chains: 1; bounding box: 85×69×115 Å